Protein AF-A0A3S1B3A2-F1 (afdb_monomer_lite)

InterPro domains:
  IPR000276 G protein-coupled receptor, rhodopsin-like [PS00237] (81-97)
  IPR017452 GPCR, rhodop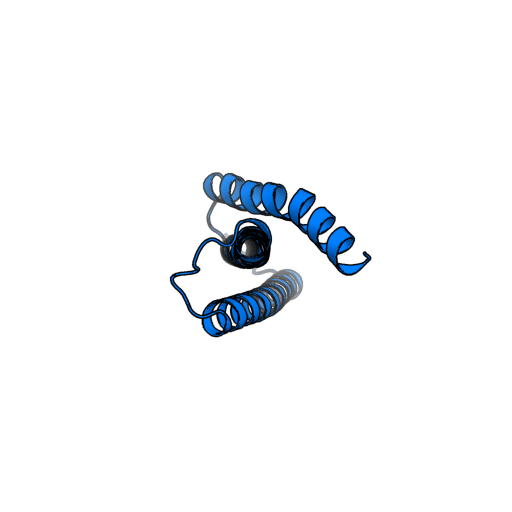sin-like, 7TM [PS50262] (14-105)
  IPR052954 GPCR_Ligand_Interaction [PTHR46641] (9-104)

Foldseek 3Di:
DVVVVVLVVCLVCLVVVLVVLCVVLVVDDDDPLSVLSVLLSVLSVLLSVLVVVVCCCVVVVDDDPDDPVVSVVSNVVSVVSNVVSVVVSVVVVVCCVVPVPPPPD

Organism: Elysia chlorotica (NCBI:txid188477)

Sequence (105 aa):
HIPAVIWYTSAIFGFPGNILILILANRMKLTPSLLYLIFLAIFDLCCLFVPCIIIFYFQLLLPLGIPFEVVFVFSFTCKICSNWLLAFLSLERCIAVCFPIRKKI

Structure (mmCIF, N/CA/C/O backbone):
data_AF-A0A3S1B3A2-F1
#
_entry.id   AF-A0A3S1B3A2-F1
#
loop_
_atom_site.group_PDB
_atom_site.id
_atom_site.type_symbol
_atom_site.label_atom_id
_atom_site.label_alt_id
_atom_site.label_comp_id
_atom_site.label_asym_id
_atom_site.label_entity_id
_atom_site.label_seq_id
_atom_site.pdbx_PDB_ins_code
_atom_site.Cartn_x
_atom_site.Cartn_y
_atom_site.Cartn_z
_atom_site.occupancy
_atom_site.B_iso_or_equiv
_atom_site.auth_seq_id
_atom_site.auth_comp_id
_atom_site.auth_asym_id
_atom_site.auth_atom_id
_atom_site.pdbx_PDB_model_num
ATOM 1 N N . HIS A 1 1 ? 2.872 -16.375 -17.900 1.00 52.56 1 HIS A N 1
ATOM 2 C CA . HIS A 1 1 ? 1.396 -16.265 -17.920 1.00 52.56 1 HIS A CA 1
ATOM 3 C C . HIS A 1 1 ? 0.769 -16.166 -16.531 1.00 52.56 1 HIS A C 1
ATOM 5 O O . HIS A 1 1 ? 0.169 -15.140 -16.253 1.00 52.56 1 HIS A O 1
ATOM 11 N N . ILE A 1 2 ? 0.955 -17.142 -15.636 1.00 61.78 2 ILE A N 1
ATOM 12 C CA . ILE A 1 2 ? 0.374 -17.142 -14.274 1.00 61.78 2 ILE A CA 1
ATOM 13 C C . ILE A 1 2 ? 0.674 -15.869 -13.439 1.00 61.78 2 ILE A C 1
ATOM 15 O O . ILE A 1 2 ? -0.272 -15.293 -12.903 1.00 61.78 2 ILE A O 1
ATOM 19 N N . PRO A 1 3 ? 1.921 -15.352 -13.358 1.00 73.69 3 PRO A N 1
ATOM 20 C CA . PRO A 1 3 ? 2.212 -14.179 -12.521 1.00 73.69 3 PRO A CA 1
ATOM 21 C C . PRO A 1 3 ? 1.564 -12.884 -13.033 1.00 73.69 3 PRO A C 1
ATOM 23 O O . PRO A 1 3 ? 1.197 -12.025 -12.237 1.00 73.69 3 PRO A O 1
ATOM 26 N N . ALA A 1 4 ? 1.374 -12.761 -14.350 1.00 73.12 4 ALA A N 1
ATOM 27 C CA . ALA A 1 4 ? 0.724 -11.597 -14.944 1.00 73.12 4 ALA A CA 1
ATOM 28 C C . ALA A 1 4 ? -0.776 -11.575 -14.621 1.00 73.12 4 ALA A C 1
ATOM 30 O O . ALA A 1 4 ? -1.296 -10.536 -14.236 1.00 73.12 4 ALA A O 1
ATOM 31 N N . VAL A 1 5 ? -1.459 -12.724 -14.711 1.00 80.69 5 VAL A N 1
ATOM 32 C CA . VAL A 1 5 ? -2.894 -12.828 -14.386 1.00 80.69 5 VAL A CA 1
ATOM 33 C C . VAL A 1 5 ? -3.154 -12.438 -12.933 1.00 80.69 5 VAL A C 1
ATOM 35 O O . VAL A 1 5 ? -4.033 -11.622 -12.676 1.00 80.69 5 VAL A O 1
ATOM 38 N N . ILE A 1 6 ? -2.346 -12.951 -11.997 1.00 83.25 6 ILE A N 1
ATOM 39 C CA . ILE A 1 6 ? -2.453 -12.606 -10.572 1.00 83.25 6 ILE A CA 1
ATOM 40 C C . ILE A 1 6 ? -2.310 -11.095 -10.382 1.00 83.25 6 ILE A C 1
ATOM 42 O O . ILE A 1 6 ? -3.130 -10.482 -9.702 1.00 83.25 6 ILE A O 1
ATOM 46 N N . TRP A 1 7 ? -1.322 -10.482 -11.036 1.00 82.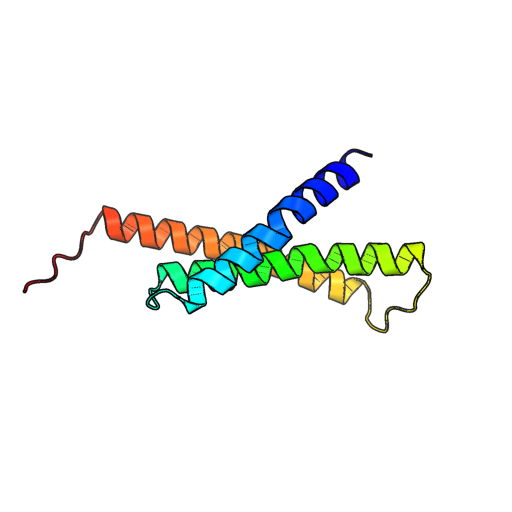62 7 TRP A N 1
ATOM 47 C CA . TRP A 1 7 ? -1.120 -9.042 -10.950 1.00 82.62 7 TRP A CA 1
ATOM 48 C C . TRP A 1 7 ? -2.279 -8.228 -11.542 1.00 82.62 7 TRP A C 1
ATOM 50 O O . TRP A 1 7 ? -2.751 -7.289 -10.910 1.00 82.62 7 TRP A O 1
ATOM 60 N N . TYR A 1 8 ? -2.791 -8.589 -12.720 1.00 84.12 8 TYR A N 1
ATOM 61 C CA . TYR A 1 8 ? -3.933 -7.883 -13.306 1.00 84.12 8 TYR A CA 1
ATOM 62 C C . TYR A 1 8 ? -5.176 -7.995 -12.422 1.00 84.12 8 TYR A C 1
ATOM 64 O O . TYR A 1 8 ? -5.861 -6.999 -12.203 1.00 84.12 8 TYR A O 1
ATOM 72 N N . THR A 1 9 ? -5.445 -9.177 -11.857 1.00 87.19 9 THR A N 1
ATOM 73 C CA . THR A 1 9 ? -6.563 -9.341 -10.919 1.00 87.19 9 THR A CA 1
ATOM 74 C C . THR A 1 9 ? -6.371 -8.504 -9.655 1.00 87.19 9 THR A C 1
ATOM 76 O O . THR A 1 9 ? -7.301 -7.811 -9.244 1.00 87.19 9 THR A O 1
ATOM 79 N N . SER A 1 10 ? -5.169 -8.482 -9.070 1.00 86.56 10 SER A N 1
ATOM 80 C CA . SER A 1 10 ? -4.903 -7.669 -7.882 1.00 86.56 10 SER A CA 1
ATOM 81 C C . SER A 1 10 ? -4.945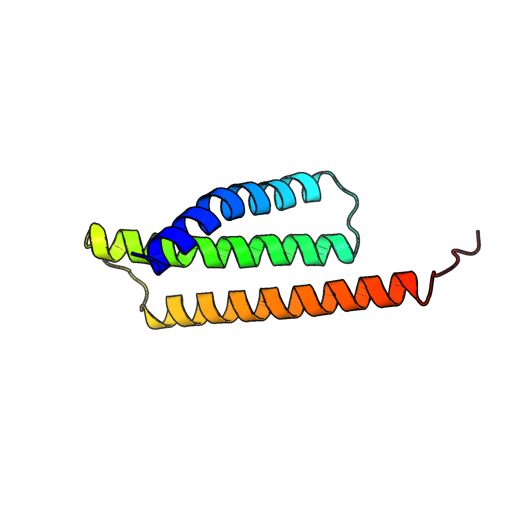 -6.171 -8.176 1.00 86.56 10 SER A C 1
ATOM 83 O O . SER A 1 10 ? -5.393 -5.417 -7.322 1.00 86.56 10 SER A O 1
ATOM 85 N N . ALA A 1 11 ? -4.567 -5.726 -9.374 1.00 87.06 11 ALA A N 1
ATOM 86 C CA . ALA A 1 11 ? -4.712 -4.336 -9.796 1.00 87.06 11 ALA A CA 1
ATOM 87 C C . ALA A 1 11 ? -6.189 -3.941 -9.958 1.00 87.06 11 ALA A C 1
ATOM 89 O O . ALA A 1 11 ? -6.607 -2.914 -9.422 1.00 87.06 11 ALA A O 1
ATOM 90 N N . ILE A 1 12 ? -6.994 -4.770 -10.634 1.00 89.38 12 ILE A N 1
ATOM 91 C CA . ILE A 1 12 ? -8.420 -4.498 -10.889 1.00 89.38 12 ILE A CA 1
ATOM 92 C C . ILE A 1 12 ? -9.202 -4.322 -9.588 1.00 89.38 12 ILE A C 1
ATOM 94 O O . ILE A 1 12 ? -10.042 -3.434 -9.511 1.00 89.38 12 ILE A O 1
ATOM 98 N N . PHE A 1 13 ? -8.932 -5.135 -8.565 1.00 90.62 13 PHE A N 1
ATOM 99 C CA . PHE A 1 13 ? -9.624 -5.020 -7.277 1.00 90.62 13 PHE A CA 1
ATOM 100 C C . PHE A 1 13 ? -8.908 -4.090 -6.295 1.00 90.62 13 PHE A C 1
ATOM 102 O O . PHE A 1 13 ? -9.550 -3.344 -5.557 1.00 90.62 13 PHE A O 1
ATOM 109 N N . GLY A 1 14 ? -7.579 -4.113 -6.289 1.00 89.12 14 GLY A N 1
ATOM 110 C CA . GLY A 1 14 ? -6.759 -3.416 -5.307 1.00 89.12 14 GLY A CA 1
ATOM 111 C C . GLY A 1 14 ? -6.739 -1.903 -5.494 1.00 89.12 14 GLY A C 1
ATOM 112 O O . GLY A 1 14 ? -6.839 -1.183 -4.504 1.00 89.12 14 GLY A O 1
ATOM 113 N N . PHE A 1 15 ? -6.684 -1.390 -6.730 1.00 90.81 15 PHE A N 1
ATOM 114 C CA . PHE A 1 15 ? -6.768 0.057 -6.961 1.00 90.81 15 PHE A CA 1
ATOM 115 C C . PHE A 1 15 ? -8.101 0.650 -6.476 1.00 90.81 15 PHE A C 1
ATOM 117 O O . PHE A 1 15 ? -8.069 1.512 -5.595 1.00 90.81 15 PHE A O 1
ATOM 124 N N . PRO A 1 16 ? -9.275 0.207 -6.972 1.00 94.88 16 PRO A N 1
ATOM 125 C CA . PRO A 1 16 ? -10.540 0.785 -6.532 1.00 94.88 16 PRO A CA 1
ATOM 126 C C . PRO A 1 16 ? -10.823 0.499 -5.056 1.00 94.88 16 PRO A C 1
ATOM 128 O O . PRO A 1 16 ? -11.327 1.382 -4.368 1.00 94.88 16 PRO A O 1
ATOM 131 N N . GLY A 1 17 ? -10.464 -0.685 -4.547 1.00 93.62 17 GLY A N 1
ATOM 132 C CA . GLY A 1 17 ? -10.669 -1.048 -3.145 1.00 93.62 17 GLY A CA 1
ATOM 133 C C . GLY A 1 17 ? -9.918 -0.125 -2.186 1.00 93.62 17 GLY A C 1
ATOM 134 O O . GLY A 1 17 ? -10.523 0.459 -1.287 1.00 93.62 17 GLY A O 1
ATOM 135 N N . ASN A 1 18 ? -8.620 0.080 -2.413 1.00 94.69 18 ASN A N 1
ATOM 136 C CA . ASN A 1 18 ? -7.809 0.929 -1.542 1.00 94.69 18 ASN A CA 1
ATOM 137 C C . ASN A 1 18 ? -8.157 2.417 -1.682 1.00 94.69 18 ASN A C 1
ATOM 139 O O . ASN A 1 18 ? -8.191 3.133 -0.682 1.00 94.69 18 ASN A O 1
ATOM 143 N N . ILE A 1 19 ? -8.501 2.889 -2.886 1.00 94.50 19 ILE A N 1
ATOM 144 C CA . ILE A 1 19 ? -8.994 4.263 -3.080 1.00 94.50 19 ILE A CA 1
ATOM 145 C C . ILE A 1 19 ? -10.314 4.474 -2.329 1.00 94.50 19 ILE A C 1
ATOM 147 O O . ILE A 1 19 ? -10.488 5.494 -1.661 1.00 94.50 19 ILE A O 1
ATOM 151 N N . LEU A 1 20 ? -11.235 3.508 -2.386 1.00 94.69 20 LEU A N 1
ATOM 152 C CA . LEU A 1 20 ? -12.508 3.583 -1.674 1.00 94.69 20 LEU A CA 1
ATOM 153 C C . LEU A 1 20 ? -12.303 3.660 -0.156 1.00 94.69 20 LEU A C 1
ATOM 155 O O . LEU A 1 20 ? -12.981 4.451 0.498 1.00 94.69 20 LEU A O 1
ATOM 159 N N . ILE A 1 21 ? -11.348 2.903 0.397 1.00 94.19 21 ILE A N 1
ATOM 160 C CA . ILE A 1 21 ? -10.979 2.978 1.820 1.00 94.19 21 ILE A CA 1
ATOM 161 C C . ILE A 1 21 ? -10.524 4.393 2.185 1.00 94.19 21 ILE A C 1
ATOM 163 O O . ILE A 1 21 ? -10.989 4.936 3.185 1.00 94.19 21 ILE A O 1
ATOM 167 N N . LEU A 1 22 ? -9.676 5.023 1.367 1.00 94.62 22 LEU A N 1
ATOM 168 C CA . LEU A 1 22 ? -9.212 6.393 1.611 1.00 94.62 22 LEU A CA 1
ATOM 169 C C . LEU A 1 22 ? -10.349 7.421 1.529 1.00 94.62 22 LEU A C 1
ATOM 171 O O . LEU A 1 22 ? -10.439 8.316 2.372 1.00 94.62 22 LEU A O 1
ATOM 175 N N . ILE A 1 23 ? -11.257 7.276 0.559 1.00 94.31 23 ILE A N 1
ATOM 176 C CA . ILE A 1 23 ? -12.441 8.139 0.434 1.00 94.31 23 ILE A CA 1
ATOM 177 C C . ILE A 1 23 ? -13.347 7.986 1.658 1.00 94.31 23 ILE A C 1
ATOM 179 O O . ILE A 1 23 ? -13.801 8.983 2.225 1.00 94.31 23 ILE A O 1
ATOM 183 N N . LEU A 1 24 ? -13.609 6.746 2.075 1.00 93.19 24 LEU A N 1
ATOM 184 C CA . LEU A 1 24 ? -14.473 6.449 3.211 1.00 93.19 24 LEU A CA 1
ATOM 185 C C . LEU A 1 24 ? -13.848 6.930 4.522 1.00 93.19 24 LEU A C 1
ATOM 187 O O . LEU A 1 24 ? -14.546 7.499 5.359 1.00 93.19 24 LEU A O 1
ATOM 191 N N . ALA A 1 25 ? -12.532 6.788 4.672 1.00 92.56 25 ALA A N 1
ATOM 192 C CA . ALA A 1 25 ? -11.801 7.274 5.831 1.00 92.56 25 ALA A CA 1
ATOM 193 C C . ALA A 1 25 ? -11.979 8.782 6.046 1.00 92.56 25 ALA A C 1
ATOM 195 O O . ALA A 1 25 ? -12.165 9.214 7.180 1.00 92.56 25 ALA A O 1
ATOM 196 N N . ASN A 1 26 ? -12.035 9.573 4.970 1.00 89.69 26 ASN A N 1
ATOM 197 C CA . ASN A 1 26 ? -12.290 11.014 5.048 1.00 89.69 26 ASN A CA 1
ATOM 198 C C . ASN A 1 26 ? -13.724 11.366 5.507 1.00 89.69 26 ASN A C 1
ATOM 200 O O . ASN A 1 26 ? -14.016 12.505 5.861 1.00 89.69 26 ASN A O 1
ATOM 204 N N . ARG A 1 27 ? -14.651 10.401 5.481 1.00 90.38 27 ARG A N 1
ATOM 205 C CA . ARG A 1 27 ? -16.049 10.573 5.912 1.00 90.38 27 ARG A CA 1
ATOM 206 C C . ARG A 1 27 ? -16.316 10.036 7.319 1.00 90.38 27 ARG A C 1
ATOM 208 O O . ARG A 1 27 ? -17.389 10.287 7.864 1.00 90.38 27 ARG A O 1
ATOM 215 N N . MET A 1 28 ? -15.379 9.293 7.903 1.00 89.88 28 MET A N 1
ATOM 216 C CA . MET A 1 28 ? -15.547 8.622 9.191 1.00 89.88 28 MET A CA 1
ATOM 217 C C . MET A 1 28 ? -14.804 9.348 10.316 1.00 89.88 28 MET A C 1
ATOM 219 O O . MET A 1 28 ? -13.850 10.088 10.093 1.00 89.88 28 MET A O 1
ATOM 223 N N . LYS A 1 29 ? -15.233 9.121 11.565 1.00 90.12 29 LYS A N 1
ATOM 224 C CA . LYS A 1 29 ? -14.489 9.601 12.736 1.00 90.12 29 LYS A CA 1
ATOM 225 C C . LYS A 1 29 ? -13.162 8.856 12.840 1.00 90.12 29 LYS A C 1
ATOM 227 O O . LYS A 1 29 ? -13.131 7.627 12.748 1.00 90.12 29 LYS A O 1
ATOM 232 N N . LEU A 1 30 ? -12.093 9.606 13.089 1.00 86.94 30 LEU A N 1
ATOM 233 C CA . LEU A 1 30 ? -10.757 9.052 13.245 1.00 86.94 30 LEU A CA 1
ATOM 234 C C . LEU A 1 30 ? -10.715 8.125 14.468 1.00 86.94 30 LEU A C 1
ATOM 236 O O . LEU A 1 30 ? -10.927 8.553 15.601 1.00 86.94 30 LEU A O 1
ATOM 240 N N . THR A 1 31 ? -10.469 6.843 14.221 1.00 88.62 31 THR A N 1
ATOM 241 C CA . THR A 1 31 ? -10.253 5.813 15.245 1.00 88.62 31 THR A CA 1
ATOM 242 C C . THR A 1 31 ? -8.897 5.150 14.998 1.00 88.62 31 THR A C 1
ATOM 244 O O . THR A 1 31 ? -8.430 5.175 13.857 1.00 88.62 31 THR A O 1
ATOM 247 N N . PRO A 1 32 ? -8.249 4.557 16.018 1.00 87.12 32 PRO A N 1
ATOM 248 C CA . PRO A 1 32 ? -6.972 3.854 15.840 1.00 87.12 32 PRO A CA 1
ATOM 249 C C . PRO A 1 32 ? -7.049 2.784 14.739 1.00 87.12 32 PRO A C 1
ATOM 251 O O . PRO A 1 32 ? -6.289 2.846 13.777 1.00 87.12 32 PRO A O 1
ATOM 254 N N . SER A 1 33 ? -8.068 1.923 14.777 1.00 88.25 33 SER A N 1
ATOM 255 C CA . SER A 1 33 ? -8.383 0.978 13.695 1.00 88.25 33 SER A CA 1
ATOM 256 C C . SER A 1 33 ? -8.479 1.618 12.300 1.00 88.25 33 SER A C 1
ATOM 258 O O . SER A 1 33 ? -8.032 1.025 11.320 1.00 88.25 33 SER A O 1
ATOM 260 N N . LEU A 1 34 ? -9.068 2.816 12.182 1.00 91.31 34 LEU A N 1
ATOM 261 C CA . LEU A 1 34 ? -9.173 3.516 10.897 1.00 91.31 34 LEU A CA 1
ATOM 262 C C . LEU A 1 34 ? -7.810 4.033 10.421 1.00 91.31 34 LEU A C 1
ATOM 264 O O . LEU A 1 34 ? -7.539 3.979 9.227 1.00 91.31 34 LEU A O 1
ATOM 268 N N . LEU A 1 35 ? -6.939 4.484 11.327 1.00 91.38 35 LEU A N 1
ATOM 269 C CA . LEU A 1 35 ? -5.576 4.891 10.976 1.00 91.38 35 LEU A CA 1
ATOM 270 C C . LEU A 1 35 ? -4.782 3.727 10.384 1.00 91.38 35 LEU A C 1
ATOM 272 O O . LEU A 1 35 ? -4.164 3.894 9.334 1.00 91.38 35 LEU A O 1
ATOM 276 N N . TYR A 1 36 ? -4.853 2.540 10.994 1.00 92.56 36 TYR A N 1
ATOM 277 C CA . TYR A 1 36 ? -4.214 1.345 10.437 1.00 92.56 36 TYR A CA 1
ATOM 278 C C . TYR A 1 36 ? -4.734 1.023 9.031 1.00 92.56 36 TYR A C 1
ATOM 280 O O . TYR A 1 36 ? -3.934 0.726 8.148 1.00 92.56 36 TYR A O 1
ATOM 288 N N . LEU A 1 37 ? -6.045 1.151 8.793 1.00 93.38 37 LEU A N 1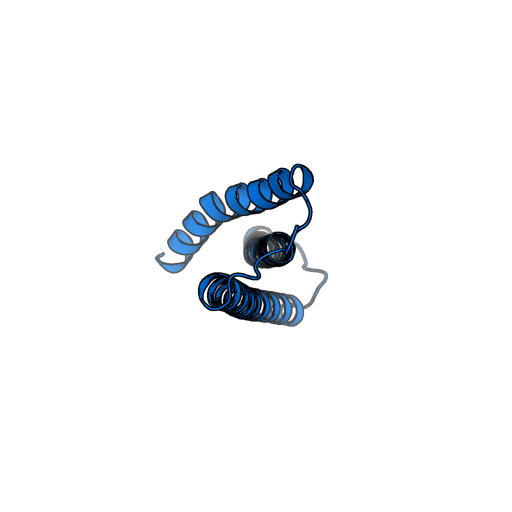
ATOM 289 C CA . LEU A 1 37 ? -6.649 0.944 7.471 1.00 93.38 37 LEU A CA 1
ATOM 290 C C . LEU A 1 37 ? -6.213 1.991 6.437 1.00 93.38 37 LEU A C 1
ATOM 292 O O . LEU A 1 37 ? -5.969 1.634 5.288 1.00 93.38 37 LEU A O 1
ATOM 296 N N . ILE A 1 38 ? -6.084 3.262 6.828 1.00 94.19 38 ILE A N 1
ATOM 297 C CA . ILE A 1 38 ? -5.579 4.327 5.948 1.00 94.19 38 ILE A CA 1
ATOM 298 C C . ILE A 1 38 ? -4.138 4.024 5.534 1.00 94.19 38 ILE A C 1
ATOM 300 O O . ILE A 1 38 ? -3.830 4.037 4.344 1.00 94.19 38 ILE A O 1
ATOM 304 N N . PHE A 1 39 ? -3.258 3.727 6.496 1.00 93.88 39 PHE A N 1
ATOM 305 C CA . PHE A 1 39 ? -1.865 3.399 6.190 1.00 93.88 39 PHE A CA 1
ATOM 306 C C . PHE A 1 39 ? -1.760 2.146 5.323 1.00 93.88 39 PHE A C 1
ATOM 308 O O . PHE A 1 39 ? -1.001 2.147 4.356 1.00 93.88 39 PHE A O 1
ATOM 315 N N . LEU A 1 40 ? -2.555 1.114 5.614 1.00 94.31 40 LEU A N 1
ATOM 316 C CA . LEU A 1 40 ? -2.595 -0.113 4.823 1.00 94.31 40 LEU A CA 1
ATOM 317 C C . LEU A 1 40 ? -2.994 0.174 3.368 1.00 94.31 40 LEU A C 1
ATOM 319 O O . LEU A 1 40 ? -2.287 -0.231 2.451 1.00 94.31 40 LEU A O 1
ATOM 323 N N . ALA A 1 41 ? -4.051 0.965 3.154 1.00 94.50 41 ALA A N 1
ATOM 324 C CA . ALA A 1 41 ? -4.491 1.357 1.817 1.00 94.50 41 ALA A CA 1
ATOM 325 C C . ALA A 1 41 ? -3.420 2.153 1.049 1.00 94.50 41 ALA A C 1
ATOM 327 O O . ALA A 1 41 ? -3.252 1.956 -0.154 1.00 94.50 41 ALA A O 1
ATOM 328 N N . ILE A 1 42 ? -2.664 3.025 1.728 1.00 94.12 42 ILE A N 1
ATOM 329 C CA . ILE A 1 42 ? -1.547 3.763 1.117 1.00 94.12 42 ILE A CA 1
ATOM 330 C C . ILE A 1 42 ? -0.434 2.800 0.689 1.00 94.12 42 ILE A C 1
ATOM 332 O O . ILE A 1 42 ? 0.002 2.850 -0.461 1.00 94.12 42 ILE A O 1
ATOM 336 N N . PHE A 1 43 ? 0.016 1.913 1.581 1.00 94.12 43 PHE A N 1
ATOM 337 C CA . PHE A 1 43 ? 1.096 0.970 1.271 1.00 94.12 43 PHE A CA 1
ATOM 338 C C . PHE A 1 43 ? 0.713 -0.023 0.172 1.00 94.12 43 PHE A C 1
ATOM 340 O O . PHE A 1 43 ? 1.545 -0.332 -0.687 1.00 94.12 43 PHE A O 1
ATOM 347 N N . ASP A 1 44 ? -0.542 -0.465 0.140 1.00 92.38 44 ASP A N 1
ATOM 348 C CA . ASP A 1 44 ? -1.037 -1.360 -0.901 1.00 92.38 44 ASP A CA 1
ATOM 349 C C . ASP A 1 44 ? -1.138 -0.645 -2.257 1.00 92.38 44 ASP A C 1
ATOM 351 O O . ASP A 1 44 ? -0.740 -1.212 -3.278 1.00 92.38 44 ASP A O 1
ATOM 355 N N . LEU A 1 45 ? -1.565 0.626 -2.292 1.00 92.81 45 LEU A N 1
ATOM 356 C CA . LEU A 1 45 ? -1.516 1.439 -3.515 1.00 92.81 45 LEU A CA 1
ATOM 357 C C . LEU A 1 45 ? -0.077 1.637 -4.000 1.00 92.81 45 LEU A C 1
ATOM 359 O O . LEU A 1 45 ? 0.197 1.434 -5.183 1.00 92.81 45 LEU A O 1
ATOM 363 N N . CYS A 1 46 ? 0.860 1.957 -3.104 1.00 90.94 46 CYS A N 1
ATOM 364 C CA . CYS A 1 46 ? 2.283 2.051 -3.435 1.00 90.94 46 CYS A CA 1
ATOM 365 C C . CYS A 1 46 ? 2.820 0.736 -4.026 1.00 90.94 46 CYS A C 1
ATOM 367 O O . CYS A 1 46 ? 3.531 0.756 -5.033 1.00 90.94 46 CYS A O 1
ATOM 369 N N . CYS A 1 47 ? 2.436 -0.413 -3.460 1.00 88.00 47 CYS A N 1
ATOM 370 C CA . CYS A 1 47 ? 2.812 -1.727 -3.980 1.00 88.00 47 CYS A CA 1
ATOM 371 C C . CYS A 1 47 ? 2.240 -2.016 -5.371 1.00 88.00 47 CYS A C 1
ATOM 373 O O . CYS A 1 47 ? 2.920 -2.653 -6.173 1.00 88.00 47 CYS A O 1
ATOM 375 N N . LEU A 1 48 ? 1.013 -1.580 -5.659 1.00 88.50 48 LEU A N 1
ATOM 376 C CA . LEU A 1 48 ? 0.368 -1.777 -6.960 1.00 88.50 48 LEU A CA 1
ATOM 377 C C . LEU A 1 48 ? 0.932 -0.846 -8.041 1.00 88.50 48 LEU A C 1
ATOM 379 O O . LEU A 1 48 ? 1.005 -1.240 -9.204 1.00 88.50 48 LEU A O 1
ATOM 383 N N . PHE A 1 49 ? 1.384 0.353 -7.667 1.00 87.06 49 PHE A N 1
ATOM 384 C CA . PHE A 1 49 ? 1.990 1.315 -8.591 1.00 87.06 49 PHE A CA 1
ATOM 385 C C . PHE A 1 49 ? 3.368 0.883 -9.108 1.00 87.06 49 PHE A C 1
ATOM 387 O O . PHE A 1 49 ? 3.692 1.136 -10.268 1.00 87.06 49 PHE A O 1
ATOM 394 N N . VAL A 1 50 ? 4.184 0.217 -8.287 1.00 83.62 50 VAL A N 1
ATOM 395 C CA . VAL A 1 50 ? 5.556 -0.160 -8.670 1.00 83.62 50 VAL A CA 1
ATOM 396 C C . VAL A 1 50 ? 5.607 -1.072 -9.911 1.00 83.62 50 VAL A C 1
ATOM 398 O O . VAL A 1 50 ? 6.331 -0.746 -10.854 1.00 83.62 50 VAL A O 1
ATOM 401 N N . PRO A 1 51 ? 4.840 -2.173 -9.997 1.00 78.75 51 PRO A N 1
ATOM 402 C CA . PRO A 1 51 ? 4.813 -2.996 -11.201 1.00 78.75 51 PRO A CA 1
ATOM 403 C C . PRO A 1 51 ? 4.265 -2.261 -12.428 1.00 78.75 51 PRO A C 1
ATOM 405 O O . PRO A 1 51 ? 4.734 -2.538 -13.527 1.00 78.75 51 PRO A O 1
ATOM 408 N N . CYS A 1 52 ? 3.337 -1.303 -12.267 1.00 78.81 52 CYS A N 1
ATOM 409 C CA . CYS A 1 52 ? 2.909 -0.449 -13.382 1.00 78.81 52 CYS A CA 1
ATOM 410 C C . CYS A 1 52 ? 4.110 0.299 -13.967 1.00 78.81 52 CYS A C 1
ATOM 412 O O . CYS A 1 52 ? 4.331 0.252 -15.171 1.00 78.81 52 CYS A O 1
ATOM 414 N N . ILE A 1 53 ? 4.924 0.930 -13.116 1.00 77.62 53 ILE A N 1
ATOM 415 C CA . ILE A 1 53 ? 6.126 1.667 -13.537 1.00 77.62 53 ILE A CA 1
ATOM 416 C C . ILE A 1 53 ? 7.098 0.743 -14.284 1.00 77.62 53 ILE A C 1
ATOM 418 O O . ILE A 1 53 ? 7.622 1.114 -15.331 1.00 77.62 53 ILE A O 1
ATOM 422 N N . ILE A 1 54 ? 7.293 -0.480 -13.787 1.00 77.50 54 ILE A N 1
ATOM 423 C CA . ILE A 1 54 ? 8.167 -1.482 -14.410 1.00 77.50 54 ILE A CA 1
ATOM 424 C C . ILE A 1 54 ? 7.631 -1.909 -15.786 1.00 77.50 54 ILE A C 1
ATOM 426 O O . ILE A 1 54 ? 8.395 -1.968 -16.747 1.00 77.50 54 ILE A O 1
ATOM 430 N N . ILE A 1 55 ? 6.327 -2.176 -15.911 1.00 76.25 55 ILE A N 1
ATOM 431 C CA . ILE A 1 55 ? 5.700 -2.544 -17.191 1.00 76.25 55 ILE A CA 1
ATOM 432 C C . ILE A 1 55 ? 5.847 -1.404 -18.202 1.00 76.25 55 ILE A C 1
ATOM 434 O O . ILE A 1 55 ? 6.282 -1.644 -19.327 1.00 76.25 55 ILE A O 1
ATOM 438 N N . PHE A 1 56 ? 5.550 -0.169 -17.791 1.00 74.31 56 PHE A N 1
ATOM 439 C CA . PHE A 1 56 ? 5.708 1.012 -18.638 1.00 74.31 56 PHE A CA 1
ATOM 440 C C . PHE A 1 56 ? 7.165 1.195 -19.087 1.00 74.31 56 PHE A C 1
ATOM 442 O O . PHE A 1 56 ? 7.404 1.429 -20.266 1.00 74.31 56 PHE A O 1
ATOM 449 N N . TYR A 1 57 ? 8.142 1.014 -18.195 1.00 73.25 57 TYR A N 1
ATOM 450 C CA . TYR A 1 57 ? 9.568 1.078 -18.531 1.00 73.25 57 TYR A CA 1
ATOM 451 C C . TYR A 1 57 ? 9.970 0.060 -19.600 1.00 73.25 57 TYR A C 1
ATOM 453 O O . TYR A 1 57 ? 10.524 0.425 -20.636 1.00 73.25 57 TYR A O 1
ATOM 461 N N . PHE A 1 58 ? 9.669 -1.220 -19.369 1.00 74.81 58 PHE A N 1
ATOM 462 C CA . PHE A 1 58 ? 10.103 -2.295 -20.259 1.00 74.81 58 PHE A CA 1
ATOM 463 C C . PHE A 1 58 ? 9.361 -2.301 -21.600 1.00 74.81 58 PHE A C 1
ATOM 465 O O . PHE A 1 58 ? 9.946 -2.705 -22.602 1.00 74.81 58 PHE A O 1
ATOM 472 N N . GLN A 1 59 ? 8.099 -1.861 -21.643 1.00 75.31 59 GLN A N 1
ATOM 473 C CA . GLN A 1 59 ? 7.314 -1.834 -22.883 1.00 75.31 59 GLN A CA 1
ATOM 474 C C . GLN A 1 59 ? 7.513 -0.560 -23.709 1.00 75.31 59 GLN A C 1
ATOM 476 O O . GLN A 1 59 ? 7.442 -0.634 -24.932 1.00 75.31 59 GLN A O 1
ATOM 481 N N . LEU A 1 60 ? 7.754 0.595 -23.078 1.00 71.94 60 LEU A N 1
ATOM 482 C CA . LEU A 1 60 ? 7.883 1.884 -23.776 1.00 71.94 60 LEU A CA 1
ATOM 483 C C . LEU A 1 60 ? 9.331 2.389 -23.876 1.00 71.94 60 LEU A C 1
ATOM 485 O O . LEU A 1 60 ? 9.541 3.459 -24.441 1.00 71.94 60 LEU A O 1
ATOM 489 N N . LEU A 1 61 ? 10.318 1.654 -23.337 1.00 68.50 61 LEU A N 1
ATOM 490 C CA . LEU A 1 61 ? 11.744 2.038 -23.297 1.00 68.50 61 LEU A CA 1
ATOM 491 C C . LEU A 1 61 ? 11.999 3.449 -22.728 1.00 68.50 61 LEU A C 1
ATOM 493 O O . LEU A 1 61 ? 13.012 4.086 -23.020 1.00 68.50 61 LEU A O 1
ATOM 497 N N . LEU A 1 62 ? 11.084 3.957 -21.903 1.00 69.19 62 LEU A N 1
ATOM 498 C CA . LEU A 1 62 ? 11.241 5.250 -21.245 1.00 69.19 62 LEU A CA 1
ATOM 499 C C . LEU A 1 62 ? 12.356 5.148 -20.204 1.00 69.19 62 LEU A C 1
ATOM 501 O O . LEU A 1 62 ? 12.316 4.222 -19.408 1.00 69.19 62 LEU A O 1
ATOM 505 N N . PRO A 1 63 ? 13.322 6.074 -20.134 1.00 70.12 63 PRO A N 1
ATOM 506 C CA .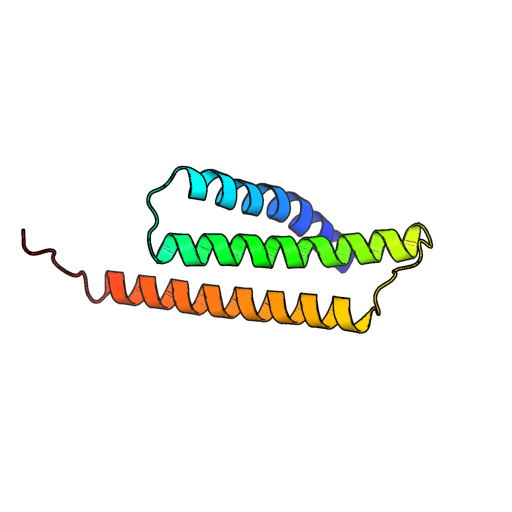 PRO A 1 63 ? 14.350 6.020 -19.105 1.00 70.12 63 PRO A CA 1
ATOM 507 C C . PRO A 1 63 ? 13.729 6.229 -17.716 1.00 70.12 63 PRO A C 1
ATOM 509 O O . PRO A 1 63 ? 13.132 7.270 -17.436 1.00 70.12 63 PRO A O 1
ATOM 512 N N . LEU A 1 64 ? 13.896 5.254 -16.819 1.00 68.00 64 LEU A N 1
ATOM 513 C CA . LEU A 1 64 ? 13.644 5.455 -15.399 1.00 68.00 64 LEU A CA 1
ATOM 514 C C . LEU A 1 64 ? 14.784 6.328 -14.874 1.00 68.00 64 LEU A C 1
ATOM 516 O O . LEU A 1 64 ? 15.922 5.877 -14.779 1.00 68.00 64 LEU A O 1
ATOM 520 N N . GLY A 1 65 ? 14.492 7.570 -14.495 1.00 74.75 65 GLY A N 1
ATOM 521 C CA . GLY A 1 65 ? 15.458 8.443 -13.814 1.00 74.75 65 GLY A CA 1
ATOM 522 C C . GLY A 1 65 ? 15.831 7.977 -12.396 1.00 74.75 65 GLY A C 1
ATOM 523 O O . GLY A 1 65 ? 16.374 8.759 -11.624 1.00 74.75 65 GLY A O 1
ATOM 524 N N . ILE A 1 66 ? 15.486 6.738 -12.023 1.00 79.06 66 ILE A N 1
ATOM 525 C CA . ILE A 1 66 ? 15.626 6.158 -10.685 1.00 79.06 66 ILE A CA 1
ATOM 526 C C . ILE A 1 66 ? 16.174 4.728 -10.838 1.00 79.06 66 ILE A C 1
ATOM 528 O O . ILE A 1 66 ? 15.671 3.983 -11.684 1.00 79.06 66 ILE A O 1
ATOM 532 N N . PRO A 1 67 ? 17.161 4.305 -10.026 1.00 82.75 67 PRO A N 1
ATOM 533 C CA . PRO A 1 67 ? 17.686 2.948 -10.093 1.00 82.75 67 PRO A CA 1
ATOM 534 C C . PRO A 1 67 ? 16.617 1.902 -9.751 1.00 82.75 67 PRO A C 1
ATOM 536 O O . PRO A 1 67 ? 15.857 2.056 -8.792 1.00 82.75 67 PRO A O 1
ATOM 539 N N . PHE A 1 68 ? 16.603 0.796 -10.499 1.00 80.19 68 PHE A N 1
ATOM 540 C CA . PHE A 1 68 ? 15.656 -0.308 -10.299 1.00 80.19 68 PHE A CA 1
ATOM 541 C C . PHE A 1 68 ? 15.710 -0.893 -8.877 1.00 80.19 68 PHE A C 1
ATOM 543 O O . PHE A 1 68 ? 14.676 -1.237 -8.308 1.00 80.19 68 PHE A O 1
ATOM 550 N N . GLU A 1 69 ? 16.899 -0.948 -8.272 1.00 83.81 69 GLU A N 1
ATOM 551 C CA . GLU A 1 69 ? 17.088 -1.416 -6.894 1.00 83.81 69 GLU A CA 1
ATOM 552 C C . GLU A 1 69 ? 16.289 -0.590 -5.882 1.00 83.81 69 GLU A C 1
ATOM 554 O O . GLU A 1 69 ? 15.670 -1.152 -4.983 1.00 83.81 69 GLU A O 1
ATOM 559 N N . VAL A 1 70 ? 16.225 0.733 -6.062 1.00 85.88 70 VAL A N 1
ATOM 560 C CA . VAL A 1 70 ? 15.459 1.628 -5.180 1.00 85.88 70 VAL A CA 1
ATOM 561 C C . VAL A 1 70 ? 13.969 1.316 -5.274 1.00 85.88 70 VAL A C 1
ATOM 563 O O . VAL A 1 70 ? 13.284 1.225 -4.257 1.00 85.88 70 VAL A O 1
ATOM 566 N N . VAL A 1 71 ? 13.472 1.089 -6.491 1.00 84.06 71 VAL A N 1
ATOM 567 C CA . VAL A 1 71 ? 12.073 0.723 -6.748 1.00 84.06 71 VAL A CA 1
ATOM 568 C C . VAL A 1 71 ? 11.736 -0.637 -6.124 1.00 84.06 71 VAL A C 1
ATOM 570 O O . VAL A 1 71 ? 10.675 -0.803 -5.516 1.00 84.06 71 VAL A O 1
ATOM 573 N N . PHE A 1 72 ? 12.650 -1.603 -6.231 1.00 84.12 72 PHE A N 1
ATOM 574 C CA . PHE A 1 72 ? 12.487 -2.928 -5.642 1.00 84.12 72 PHE A CA 1
ATOM 575 C C . PHE A 1 72 ? 12.484 -2.886 -4.109 1.00 84.12 72 PHE A C 1
ATOM 577 O O . PHE A 1 72 ? 11.566 -3.426 -3.488 1.00 84.12 72 PHE A O 1
ATOM 584 N N . VAL A 1 73 ? 13.463 -2.207 -3.502 1.00 88.88 73 VAL A N 1
ATOM 585 C CA . VAL A 1 73 ? 13.556 -2.033 -2.045 1.00 88.88 73 VAL A CA 1
ATOM 586 C C . VAL A 1 73 ? 12.307 -1.337 -1.520 1.00 88.88 73 VAL A C 1
ATOM 588 O O . VAL A 1 73 ? 11.694 -1.833 -0.580 1.00 88.88 73 VAL A O 1
ATOM 591 N N . PHE A 1 74 ? 11.864 -0.261 -2.174 1.00 89.50 74 PHE A N 1
ATOM 592 C CA . PHE A 1 74 ? 10.637 0.439 -1.807 1.00 89.50 74 PHE A CA 1
ATOM 593 C C . PHE A 1 74 ? 9.417 -0.493 -1.811 1.00 89.50 74 PHE A C 1
ATOM 595 O O . PHE A 1 74 ? 8.697 -0.571 -0.817 1.00 89.50 74 PHE A O 1
ATOM 602 N N . SER A 1 75 ? 9.214 -1.267 -2.885 1.00 87.88 75 SER A N 1
ATOM 603 C CA . SER A 1 75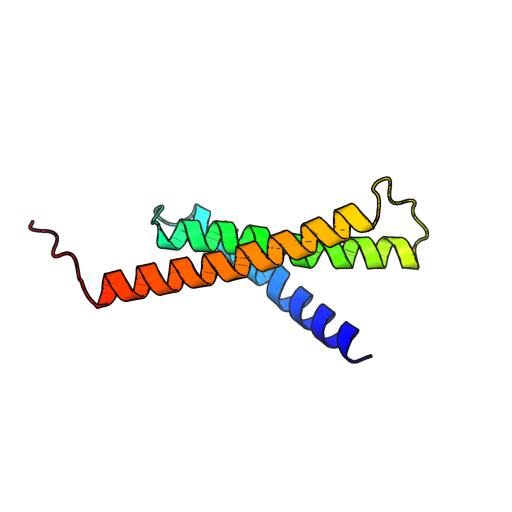 ? 8.107 -2.231 -2.959 1.00 87.88 75 SER A CA 1
ATOM 604 C C . SER A 1 75 ? 8.179 -3.288 -1.855 1.00 87.88 75 SER A C 1
ATOM 606 O O . SER A 1 75 ? 7.158 -3.636 -1.259 1.00 87.88 75 SER A O 1
ATOM 608 N N . PHE A 1 76 ? 9.375 -3.797 -1.560 1.00 89.88 76 PHE A N 1
ATOM 609 C CA . PHE A 1 76 ? 9.578 -4.786 -0.507 1.00 89.88 76 PHE A CA 1
ATOM 610 C C . PHE A 1 76 ? 9.275 -4.211 0.882 1.00 89.88 76 PHE A C 1
ATOM 612 O O . PHE A 1 76 ? 8.558 -4.838 1.665 1.00 89.88 76 PHE A O 1
ATOM 619 N N . THR A 1 77 ? 9.735 -2.990 1.161 1.00 91.62 77 THR A N 1
ATOM 620 C CA . THR A 1 77 ? 9.431 -2.269 2.400 1.00 91.62 77 THR A CA 1
ATOM 621 C C . THR A 1 77 ? 7.931 -2.046 2.558 1.00 91.62 77 THR A C 1
ATOM 623 O O . THR A 1 77 ? 7.394 -2.364 3.616 1.00 91.62 77 THR A O 1
ATOM 626 N N . CYS A 1 78 ? 7.227 -1.590 1.516 1.00 91.31 78 CYS A N 1
ATOM 627 C CA . CYS A 1 78 ? 5.776 -1.399 1.577 1.00 91.31 78 CYS A CA 1
ATOM 628 C C . CYS A 1 78 ? 5.036 -2.699 1.932 1.00 91.31 78 CYS A C 1
ATOM 630 O O . CYS A 1 78 ? 4.166 -2.676 2.797 1.00 91.31 78 CYS A O 1
ATOM 632 N N . LYS A 1 79 ? 5.427 -3.844 1.354 1.00 90.38 79 LYS A N 1
ATOM 633 C CA . LYS A 1 79 ? 4.828 -5.154 1.684 1.00 90.38 79 LYS A CA 1
ATOM 634 C C . LYS A 1 79 ? 5.050 -5.548 3.144 1.00 90.38 79 LYS A C 1
ATOM 636 O O . LYS A 1 79 ? 4.133 -6.043 3.796 1.00 90.38 79 LYS A O 1
ATOM 641 N N . ILE A 1 80 ? 6.258 -5.328 3.665 1.00 92.62 80 ILE A N 1
ATOM 642 C CA . ILE A 1 80 ? 6.566 -5.582 5.078 1.00 92.62 80 ILE A CA 1
ATOM 643 C C . ILE A 1 80 ? 5.710 -4.684 5.973 1.00 92.62 80 ILE A C 1
ATOM 645 O O . ILE A 1 80 ? 5.121 -5.173 6.937 1.00 92.62 80 ILE A O 1
ATOM 649 N N . CYS A 1 81 ? 5.598 -3.396 5.645 1.00 92.50 81 CYS A N 1
ATOM 650 C CA . CYS A 1 81 ? 4.761 -2.454 6.382 1.00 92.50 81 CYS A CA 1
ATOM 651 C C . CYS A 1 81 ? 3.288 -2.887 6.388 1.00 92.50 81 CYS A C 1
ATOM 653 O O . CYS A 1 81 ? 2.696 -2.932 7.466 1.00 92.50 81 CYS A O 1
ATOM 655 N N . SER A 1 82 ? 2.717 -3.279 5.242 1.00 92.25 82 SER A N 1
ATOM 656 C CA . SER A 1 82 ? 1.344 -3.802 5.168 1.00 92.25 82 SER A CA 1
ATOM 657 C C . SER A 1 82 ? 1.146 -5.014 6.086 1.00 92.25 82 SER A C 1
ATOM 659 O O . SER A 1 82 ? 0.185 -5.056 6.856 1.00 92.25 82 SER A O 1
ATOM 661 N N . ASN A 1 83 ? 2.087 -5.965 6.094 1.00 92.38 83 ASN A N 1
ATOM 662 C CA . ASN A 1 83 ? 2.013 -7.147 6.959 1.00 92.38 83 ASN A CA 1
ATOM 663 C C . ASN A 1 83 ? 2.039 -6.794 8.455 1.00 92.38 83 ASN A C 1
ATOM 665 O O . ASN A 1 83 ? 1.249 -7.332 9.232 1.00 92.38 83 ASN A O 1
ATOM 669 N N . TRP A 1 84 ? 2.914 -5.876 8.869 1.00 94.38 84 TRP A N 1
ATOM 670 C CA . TRP A 1 84 ? 2.964 -5.423 10.261 1.00 94.38 84 TRP A CA 1
ATOM 671 C C . TRP A 1 84 ? 1.711 -4.644 10.662 1.00 94.38 84 TRP A C 1
ATOM 673 O O . TRP A 1 84 ? 1.204 -4.839 11.763 1.00 94.38 84 TRP A O 1
ATOM 683 N N . LEU A 1 85 ? 1.162 -3.811 9.775 1.00 92.94 85 LEU A N 1
ATOM 684 C CA . LEU A 1 85 ? -0.091 -3.092 10.025 1.00 92.94 85 LEU A CA 1
ATOM 685 C C . LEU A 1 85 ? -1.264 -4.050 10.240 1.00 92.94 85 LEU A C 1
ATOM 687 O O . LEU A 1 85 ? -2.050 -3.848 11.161 1.00 92.94 85 LEU A O 1
ATOM 691 N N . LEU A 1 86 ? -1.352 -5.118 9.446 1.00 91.94 86 LEU A N 1
ATOM 692 C CA . LEU A 1 86 ? -2.331 -6.191 9.635 1.00 91.94 86 LEU A CA 1
ATOM 693 C C . LEU A 1 86 ? -2.166 -6.891 10.991 1.00 91.94 86 LEU A C 1
ATOM 695 O O . LEU A 1 86 ? -3.161 -7.165 11.663 1.00 91.94 86 LEU A O 1
ATOM 699 N N . ALA A 1 87 ? -0.926 -7.143 11.419 1.00 93.56 87 ALA A N 1
ATOM 700 C CA . ALA A 1 87 ? -0.642 -7.718 12.732 1.00 93.56 87 ALA A CA 1
ATOM 701 C C . ALA A 1 87 ? -1.044 -6.777 13.883 1.00 93.56 87 ALA A C 1
ATOM 703 O O . ALA A 1 87 ? -1.641 -7.217 14.864 1.00 93.56 87 ALA A O 1
ATOM 704 N N . PHE A 1 88 ? -0.780 -5.474 13.765 1.00 91.44 88 PHE A N 1
ATOM 705 C CA . PHE A 1 88 ? -1.206 -4.502 14.774 1.00 91.44 88 PHE A CA 1
ATOM 706 C C . PHE A 1 88 ? -2.724 -4.330 14.809 1.00 91.44 88 PHE A C 1
ATOM 708 O O . PHE A 1 88 ? -3.303 -4.290 15.892 1.00 91.44 88 PHE A O 1
ATOM 715 N N . LEU A 1 89 ? -3.378 -4.303 13.647 1.00 93.00 89 LEU A N 1
ATOM 716 C CA . LEU A 1 89 ? -4.833 -4.236 13.551 1.00 93.00 89 LEU A CA 1
ATOM 717 C C . LEU A 1 89 ? -5.490 -5.468 14.190 1.00 93.00 89 LEU A C 1
ATOM 719 O O . LEU A 1 89 ? -6.470 -5.333 14.922 1.00 93.00 89 LEU A O 1
ATOM 723 N N . SER A 1 90 ? -4.961 -6.671 13.947 1.00 92.12 90 SER A N 1
ATOM 724 C CA . SER A 1 90 ? -5.496 -7.893 14.556 1.00 92.12 90 SER A CA 1
ATOM 725 C C . SER A 1 90 ? -5.286 -7.912 16.071 1.00 92.12 90 SER A C 1
ATOM 727 O O . SER A 1 90 ? -6.204 -8.281 16.807 1.00 92.12 90 SER A O 1
ATOM 729 N N . LEU A 1 91 ? -4.135 -7.431 16.550 1.00 92.44 91 LEU A N 1
ATOM 730 C CA . LEU A 1 91 ? -3.854 -7.279 17.974 1.00 92.44 91 LEU A CA 1
ATOM 731 C C . LEU A 1 91 ? -4.809 -6.278 18.639 1.00 92.44 91 LEU A C 1
ATOM 733 O O . LEU A 1 91 ? -5.403 -6.601 19.666 1.00 92.44 91 LEU A O 1
ATOM 737 N N . GLU A 1 92 ? -5.006 -5.096 18.048 1.00 89.94 92 GLU A N 1
ATOM 738 C CA . GLU A 1 92 ? -5.939 -4.076 18.547 1.00 89.94 92 GLU A CA 1
ATOM 739 C C . GLU A 1 92 ? -7.354 -4.652 18.667 1.00 89.94 92 GLU A C 1
ATOM 741 O O . GLU A 1 92 ? -8.016 -4.492 19.693 1.00 89.94 92 GLU A O 1
ATOM 746 N N . ARG A 1 93 ? -7.808 -5.379 17.639 1.00 89.06 93 ARG A N 1
ATOM 747 C CA . ARG A 1 93 ? -9.130 -6.014 17.633 1.00 89.06 93 ARG A CA 1
ATOM 748 C C . ARG A 1 93 ? -9.245 -7.124 18.670 1.00 89.06 93 ARG A C 1
ATOM 750 O O . ARG A 1 93 ? -10.278 -7.210 19.327 1.00 89.06 93 ARG A O 1
ATOM 757 N N . CYS A 1 94 ? -8.198 -7.920 18.866 1.00 90.69 94 CYS A N 1
ATOM 758 C CA . CYS A 1 94 ? -8.154 -8.933 19.917 1.00 90.69 94 CYS A CA 1
ATOM 759 C C . CYS A 1 94 ? -8.263 -8.293 21.309 1.00 90.69 94 CYS A C 1
ATOM 761 O O . CYS A 1 94 ? -9.107 -8.693 22.107 1.00 90.69 94 CYS A O 1
ATOM 763 N N . ILE A 1 95 ? -7.488 -7.238 21.577 1.00 89.19 95 ILE A N 1
ATOM 764 C CA . ILE A 1 95 ? -7.534 -6.507 22.851 1.00 89.19 95 ILE A CA 1
ATOM 765 C C . ILE A 1 95 ? -8.920 -5.893 23.075 1.00 89.19 95 ILE A C 1
ATOM 767 O O . ILE A 1 95 ? -9.466 -6.025 24.166 1.00 89.19 95 ILE A O 1
ATOM 771 N N . ALA A 1 96 ? -9.519 -5.279 22.052 1.00 87.88 96 ALA A N 1
ATOM 772 C CA . ALA A 1 96 ? -10.847 -4.676 22.151 1.00 87.88 96 ALA A CA 1
ATOM 773 C C . ALA A 1 96 ? -11.955 -5.698 22.473 1.00 87.88 96 ALA A C 1
ATOM 775 O O . ALA A 1 96 ? -12.924 -5.352 23.151 1.00 87.88 96 ALA A O 1
ATOM 776 N N . VAL A 1 97 ? -11.817 -6.942 22.002 1.00 89.69 97 VAL A N 1
ATOM 777 C CA . VAL A 1 97 ? -12.762 -8.037 22.273 1.00 89.69 97 VAL A CA 1
ATOM 778 C C . VAL A 1 97 ? -12.512 -8.673 23.643 1.00 89.69 97 VAL A C 1
ATOM 780 O O . VAL A 1 97 ? -13.462 -8.888 24.391 1.00 89.69 97 VAL A O 1
ATOM 783 N N . CYS A 1 98 ? -11.254 -8.959 23.989 1.00 89.00 98 CYS A N 1
ATOM 784 C CA . CYS A 1 98 ? -10.883 -9.597 25.257 1.00 89.00 98 CYS A CA 1
ATOM 785 C C . CYS A 1 98 ? -11.045 -8.658 26.461 1.00 89.00 98 CYS A C 1
ATOM 787 O O . CYS A 1 98 ? -11.397 -9.099 27.553 1.00 89.00 98 CYS A O 1
ATOM 789 N N . PHE A 1 99 ? -10.814 -7.360 26.261 1.00 85.81 99 PHE A N 1
ATOM 790 C CA . PHE A 1 99 ? -10.921 -6.323 27.281 1.00 85.81 99 PHE A CA 1
ATOM 791 C C . PHE A 1 99 ? -11.849 -5.207 26.791 1.00 85.81 99 PHE A C 1
ATOM 793 O O . PHE A 1 99 ? -11.380 -4.115 26.454 1.00 85.81 99 PHE A O 1
ATOM 800 N N . PRO A 1 100 ? -13.176 -5.438 26.755 1.00 76.94 100 PRO A N 1
ATOM 801 C CA . PRO A 1 100 ? -14.121 -4.390 26.415 1.00 76.94 100 PRO A CA 1
ATOM 802 C C . PRO A 1 100 ? -14.043 -3.316 27.502 1.00 76.94 100 PRO A C 1
ATOM 804 O O . PRO A 1 100 ? -14.570 -3.483 28.605 1.00 76.94 100 PRO A O 1
ATOM 807 N N . ILE A 1 101 ? -13.343 -2.216 27.211 1.00 68.19 101 ILE A N 1
ATOM 808 C CA . ILE A 1 101 ? -13.227 -1.073 28.115 1.00 68.19 101 ILE A CA 1
ATOM 809 C C . ILE A 1 101 ? -14.644 -0.531 28.303 1.00 68.19 101 ILE A C 1
ATOM 811 O O . ILE A 1 101 ? -15.173 0.189 27.453 1.00 68.19 101 ILE A O 1
ATOM 815 N N . ARG A 1 102 ? -15.286 -0.899 29.418 1.00 58.28 102 ARG A N 1
ATOM 816 C CA . ARG A 1 102 ? -16.521 -0.260 29.862 1.00 58.28 102 ARG A CA 1
ATOM 817 C C . ARG A 1 102 ? -16.181 1.207 30.074 1.00 58.28 102 ARG A C 1
ATOM 819 O O . ARG A 1 102 ? -15.555 1.558 31.072 1.00 58.28 102 ARG A O 1
ATOM 826 N N . LYS A 1 103 ? -16.591 2.069 29.145 1.00 51.91 103 LYS A N 1
ATOM 827 C CA . LYS A 1 103 ? -16.751 3.488 29.451 1.00 51.91 103 LYS A CA 1
ATOM 828 C C . LYS A 1 103 ? -17.735 3.552 30.617 1.00 51.91 103 LYS A C 1
ATOM 830 O O . LYS A 1 103 ? -18.924 3.310 30.424 1.00 51.91 103 LYS A O 1
ATOM 835 N N . LYS A 1 104 ? -17.227 3.781 31.831 1.00 43.78 104 LYS A N 1
ATOM 836 C CA . LYS A 1 104 ? -18.055 4.295 32.920 1.00 43.78 104 LYS A CA 1
ATOM 837 C C . LYS A 1 104 ? -18.562 5.650 32.430 1.00 43.78 104 LYS A C 1
ATOM 839 O O . LYS A 1 104 ? -17.755 6.549 32.205 1.00 43.78 104 LYS A O 1
ATOM 844 N N . ILE A 1 105 ? -19.857 5.684 32.128 1.00 46.50 105 ILE A N 1
ATOM 845 C CA . ILE A 1 105 ? -20.652 6.910 32.036 1.00 46.50 105 ILE A CA 1
ATOM 846 C C . ILE A 1 105 ? -20.609 7.572 33.412 1.00 46.50 105 ILE A C 1
ATOM 848 O O . ILE A 1 105 ? -20.667 6.810 34.409 1.00 46.50 105 ILE A O 1
#

pLDDT: mean 84.85, std 10.83, range [43.78, 94.88]

Radius of gyration: 17.71 Å; chains: 1; bounding box: 38×28×57 Å

Secondary structure (DSSP, 8-state):
-HHHHHHHHHHHHHHHHHHHHHHHHTTS---HHHHHHHHHHHHHHHHHHHHHHHHHHHHH----SS-HHHHHHHHHHHHHHHHHHHHHHHHHHHHHHHS------